Protein AF-A0A024V9Y1-F1 (afdb_monomer_lite)

Foldseek 3Di:
DDDDDDDDDDDDDDDPPPPDPVPVVVVVVVVVVVVVVVVVVVVVVVVPPPQKDKWKWWFPVCVVVVHDIDIDIDIDRCVVDVDWDWDFDATPRVRGTGIITTDD

Structure (mmCIF, N/CA/C/O backbone):
data_AF-A0A024V9Y1-F1
#
_entry.id   AF-A0A024V9Y1-F1
#
loop_
_atom_site.group_PDB
_atom_site.id
_atom_site.type_symbol
_atom_site.label_atom_id
_atom_site.label_alt_id
_atom_site.label_comp_id
_atom_site.label_asym_id
_atom_site.label_entity_id
_atom_site.label_seq_id
_atom_site.pdbx_PDB_ins_code
_atom_site.Cartn_x
_atom_site.Cartn_y
_atom_site.Cartn_z
_atom_site.occupancy
_atom_site.B_iso_or_equiv
_atom_site.auth_seq_id
_atom_site.auth_comp_id
_atom_site.auth_asym_id
_atom_site.auth_atom_id
_atom_site.pdbx_PDB_model_num
ATOM 1 N N . MET A 1 1 ? 95.452 -8.969 -23.023 1.00 38.00 1 MET A N 1
ATOM 2 C CA . MET A 1 1 ? 95.745 -8.604 -24.422 1.00 38.00 1 MET A CA 1
ATOM 3 C C . MET A 1 1 ? 94.949 -7.342 -24.731 1.00 38.00 1 MET A C 1
ATOM 5 O O . MET A 1 1 ? 93.732 -7.412 -24.754 1.00 38.00 1 MET A O 1
ATOM 9 N N . PHE A 1 2 ? 95.659 -6.205 -24.725 1.00 32.72 2 PHE A N 1
ATOM 10 C CA . PHE A 1 2 ? 95.471 -4.931 -25.453 1.00 32.72 2 PHE A CA 1
ATOM 11 C C . PHE A 1 2 ? 94.218 -4.755 -26.350 1.00 32.72 2 PHE A C 1
ATOM 13 O O . PHE A 1 2 ? 93.829 -5.710 -27.002 1.00 32.72 2 PHE A O 1
ATOM 20 N N . PHE A 1 3 ? 93.585 -3.592 -26.561 1.00 35.47 3 PHE A N 1
ATOM 21 C CA . PHE A 1 3 ? 93.825 -2.169 -26.258 1.00 35.47 3 PHE A CA 1
ATOM 22 C C . PHE A 1 3 ? 92.492 -1.392 -26.467 1.00 35.47 3 PHE A C 1
ATOM 24 O O . PHE A 1 3 ? 91.510 -1.938 -26.963 1.00 35.47 3 PHE A O 1
ATOM 31 N N . TYR A 1 4 ? 92.495 -0.116 -26.078 1.00 40.94 4 TYR A N 1
ATOM 32 C CA . TYR A 1 4 ? 91.433 0.896 -26.126 1.00 40.94 4 TYR A CA 1
ATOM 33 C C . TYR A 1 4 ? 90.930 1.325 -27.532 1.00 40.94 4 TYR A C 1
ATOM 35 O O . TYR A 1 4 ? 91.694 1.345 -28.488 1.00 40.94 4 TYR A O 1
ATOM 43 N N . SER A 1 5 ? 89.675 1.813 -27.515 1.00 46.03 5 SER A N 1
ATOM 44 C CA . SER A 1 5 ? 89.109 3.047 -28.120 1.00 46.03 5 SER A CA 1
ATOM 45 C C . SER A 1 5 ? 88.734 3.193 -29.614 1.00 46.03 5 SER A C 1
ATOM 47 O O . SER A 1 5 ? 89.422 2.780 -30.535 1.00 46.03 5 SER A O 1
ATOM 49 N N . HIS A 1 6 ? 87.638 3.960 -29.768 1.00 39.91 6 HIS A N 1
ATOM 50 C CA . HIS A 1 6 ? 87.117 4.721 -30.916 1.00 39.91 6 HIS A CA 1
ATOM 51 C C . HIS A 1 6 ? 86.206 4.050 -31.962 1.00 39.91 6 HIS A C 1
ATOM 53 O O . HIS A 1 6 ? 86.648 3.555 -32.988 1.00 39.91 6 HIS A O 1
ATOM 59 N N . GLY A 1 7 ? 84.904 4.322 -31.793 1.00 42.72 7 GLY A N 1
ATOM 60 C CA . GLY A 1 7 ? 84.158 5.073 -32.808 1.00 42.72 7 GLY A CA 1
ATOM 61 C C . GLY A 1 7 ? 83.205 4.290 -33.715 1.00 42.72 7 GLY A C 1
ATOM 62 O O . GLY A 1 7 ? 83.536 3.237 -34.238 1.00 42.72 7 GLY A O 1
ATOM 63 N N . TYR A 1 8 ? 82.067 4.942 -33.976 1.00 40.78 8 TYR A N 1
ATOM 64 C CA . TYR A 1 8 ? 81.171 4.770 -35.128 1.00 40.78 8 TYR A CA 1
ATOM 65 C C . TYR A 1 8 ? 80.095 3.676 -35.033 1.00 40.78 8 TYR A C 1
ATOM 67 O O . TYR A 1 8 ? 80.255 2.532 -35.436 1.00 40.78 8 TYR A O 1
ATOM 75 N N . PHE A 1 9 ? 78.942 4.114 -34.516 1.00 48.91 9 PHE A N 1
ATOM 76 C CA . PHE A 1 9 ? 77.627 3.998 -35.160 1.00 48.91 9 PHE A CA 1
ATOM 77 C C . PHE A 1 9 ? 77.578 3.038 -36.367 1.00 48.91 9 PHE A C 1
ATOM 79 O O . PHE A 1 9 ? 77.888 3.430 -37.490 1.00 48.91 9 PHE A O 1
ATOM 86 N N . LEU A 1 10 ? 77.106 1.807 -36.157 1.00 43.41 10 LEU A N 1
ATOM 87 C CA . LEU A 1 10 ? 76.537 0.998 -37.232 1.00 43.41 10 LEU A CA 1
ATOM 88 C C . LEU A 1 10 ? 75.165 0.478 -36.806 1.00 43.41 10 LEU A C 1
ATOM 90 O O . LEU A 1 10 ? 74.988 -0.246 -35.830 1.00 43.41 10 LEU A O 1
ATOM 94 N N . TYR A 1 11 ? 74.193 0.976 -37.554 1.00 48.94 11 TYR A N 1
ATOM 95 C CA . TYR A 1 11 ? 72.763 0.786 -37.448 1.00 48.94 11 TYR A CA 1
ATOM 96 C C . TYR A 1 11 ? 72.388 -0.575 -38.064 1.00 48.94 11 TYR A C 1
ATOM 98 O O . TYR A 1 11 ? 72.764 -0.849 -39.196 1.00 48.94 11 TYR A O 1
ATOM 106 N N . ILE A 1 12 ? 71.603 -1.355 -37.312 1.00 51.44 12 ILE A N 1
ATOM 107 C CA . ILE A 1 12 ? 70.536 -2.280 -37.746 1.00 51.44 12 ILE A CA 1
ATOM 108 C C . ILE A 1 12 ? 70.907 -3.449 -38.685 1.00 51.44 12 ILE A C 1
ATOM 110 O O . ILE A 1 12 ? 71.307 -3.257 -39.827 1.00 51.44 12 ILE A O 1
ATOM 114 N N . ASN A 1 13 ? 70.608 -4.679 -38.237 1.00 45.62 13 ASN A N 1
ATOM 115 C CA . ASN A 1 13 ? 69.622 -5.606 -38.841 1.00 45.62 13 ASN A CA 1
ATOM 116 C C . ASN A 1 13 ? 69.764 -7.006 -38.214 1.00 45.62 13 ASN A C 1
ATOM 118 O O . ASN A 1 13 ? 70.470 -7.863 -38.737 1.00 45.62 13 ASN A O 1
ATOM 122 N N . SER A 1 14 ? 69.048 -7.252 -37.114 1.00 48.47 14 SER A N 1
ATOM 123 C CA . SER A 1 14 ? 68.788 -8.613 -36.624 1.00 48.47 14 SER A CA 1
ATOM 124 C C . SER A 1 14 ? 67.311 -8.924 -36.875 1.00 48.47 14 SER A C 1
ATOM 126 O O . SER A 1 14 ? 66.458 -8.299 -36.236 1.00 48.47 14 SER A O 1
ATOM 128 N N . PRO A 1 15 ? 66.971 -9.824 -37.815 1.00 59.78 15 PRO A N 1
ATOM 129 C CA . PRO A 1 15 ? 65.592 -10.217 -38.040 1.00 59.78 15 PRO A CA 1
AT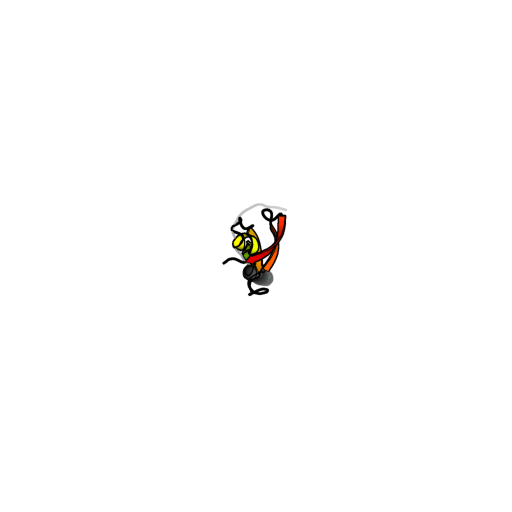OM 130 C C . PRO A 1 15 ? 65.171 -11.176 -36.924 1.00 59.78 15 P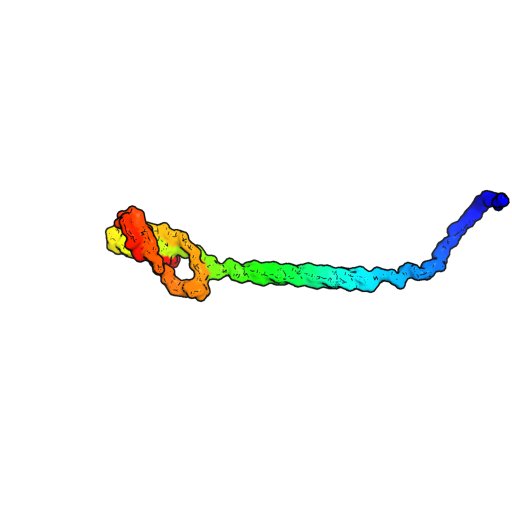RO A C 1
ATOM 132 O O . PRO A 1 15 ? 66.005 -11.861 -36.337 1.00 59.78 15 PRO A O 1
ATOM 135 N N . ASN A 1 16 ? 63.865 -11.262 -36.685 1.00 53.75 16 ASN A N 1
ATOM 136 C CA . ASN A 1 16 ? 63.193 -12.180 -35.751 1.00 53.75 16 ASN A CA 1
ATOM 137 C C . ASN A 1 16 ? 62.837 -11.590 -34.375 1.00 53.75 16 ASN A C 1
ATOM 139 O O . ASN A 1 16 ? 62.953 -12.247 -33.347 1.00 53.75 16 ASN A O 1
ATOM 143 N N . TYR A 1 17 ? 62.263 -10.385 -34.381 1.00 57.38 17 TYR A N 1
ATOM 144 C CA . TYR A 1 17 ? 61.200 -10.005 -33.439 1.00 57.38 17 TYR A CA 1
ATOM 145 C C . TYR A 1 17 ? 59.857 -9.928 -34.185 1.00 57.38 17 TYR A C 1
ATOM 147 O O . TYR A 1 17 ? 59.273 -8.862 -34.335 1.00 57.38 17 TYR A O 1
ATOM 155 N N . ILE A 1 18 ? 59.371 -11.050 -34.726 1.00 56.38 18 ILE A N 1
ATOM 156 C CA . ILE A 1 18 ? 58.025 -11.132 -35.328 1.00 56.38 18 ILE A CA 1
ATOM 157 C C . ILE A 1 18 ? 57.414 -12.489 -34.979 1.00 56.38 18 ILE A C 1
ATOM 159 O O . ILE A 1 18 ? 57.213 -13.352 -35.824 1.00 56.38 18 ILE A O 1
ATOM 163 N N . PHE A 1 19 ? 57.148 -12.714 -33.699 1.00 48.59 19 PHE A N 1
ATOM 164 C CA . PHE A 1 19 ? 56.331 -13.845 -33.275 1.00 48.59 19 PHE A CA 1
ATOM 165 C C . PHE A 1 19 ? 55.697 -13.505 -31.936 1.00 48.59 19 PHE A C 1
ATOM 167 O O . PHE A 1 19 ? 56.199 -13.971 -30.939 1.00 48.59 19 PHE A O 1
ATOM 174 N N . PHE A 1 20 ? 54.701 -12.610 -31.892 1.00 50.81 20 PHE A N 1
ATOM 175 C CA . PHE A 1 20 ? 53.644 -12.579 -30.855 1.00 50.81 20 PHE A CA 1
ATOM 176 C C . PHE A 1 20 ? 52.549 -11.481 -31.050 1.00 50.81 20 PHE A C 1
ATOM 178 O O . PHE A 1 20 ? 51.999 -11.024 -30.052 1.00 50.81 20 PHE A O 1
ATOM 185 N N . PRO A 1 21 ? 52.116 -11.044 -32.262 1.00 54.00 21 PRO A N 1
ATOM 186 C CA . PRO A 1 21 ? 50.922 -10.186 -32.354 1.00 54.00 21 PRO A CA 1
ATOM 187 C C . PRO A 1 21 ? 49.606 -10.982 -32.459 1.00 54.00 21 PRO A C 1
ATOM 189 O O . PRO A 1 21 ? 48.535 -10.436 -32.214 1.00 54.00 21 PRO A O 1
ATOM 192 N N . PHE A 1 22 ? 49.651 -12.278 -32.795 1.00 49.97 22 PHE A N 1
ATOM 193 C CA . PHE A 1 22 ? 48.428 -13.071 -32.988 1.00 49.97 22 PHE A CA 1
ATOM 194 C C . PHE A 1 22 ? 47.729 -13.448 -31.675 1.00 49.97 22 PHE A C 1
ATOM 196 O O . PHE A 1 22 ? 46.503 -13.521 -31.643 1.00 49.97 22 PHE A O 1
ATOM 203 N N . LEU A 1 23 ? 48.475 -13.620 -30.576 1.00 51.03 23 LEU A N 1
ATOM 204 C CA . LEU A 1 23 ? 47.890 -13.940 -29.270 1.00 51.03 23 LEU A CA 1
ATOM 205 C C . LEU A 1 23 ? 47.250 -12.713 -28.597 1.00 51.03 23 LEU A C 1
ATOM 207 O O . LEU A 1 23 ? 46.289 -12.873 -27.854 1.00 51.03 23 LEU A O 1
ATOM 211 N N . SER A 1 24 ? 47.731 -11.493 -28.873 1.00 58.25 24 SER A N 1
ATOM 212 C CA . SER A 1 24 ? 47.217 -10.261 -28.252 1.00 58.25 24 SER A CA 1
ATOM 213 C C . SER A 1 24 ? 45.942 -9.747 -28.918 1.00 58.25 24 SER A C 1
ATOM 215 O O . SER A 1 24 ? 45.038 -9.303 -28.217 1.00 58.25 24 SER A O 1
ATOM 217 N N . ILE A 1 25 ? 45.817 -9.870 -30.244 1.00 61.06 25 ILE A N 1
ATOM 218 C CA . ILE A 1 25 ? 44.605 -9.491 -30.989 1.00 61.06 25 ILE A CA 1
ATOM 219 C C . ILE A 1 25 ? 43.453 -10.437 -30.648 1.00 61.06 25 ILE A C 1
ATOM 221 O O . ILE A 1 25 ? 42.333 -9.982 -30.427 1.00 61.06 25 ILE A O 1
ATOM 225 N N . PHE A 1 26 ? 43.729 -11.738 -30.519 1.00 62.97 26 PHE A N 1
ATOM 226 C CA . PHE A 1 26 ? 42.727 -12.711 -30.084 1.00 62.97 26 PHE A CA 1
ATOM 2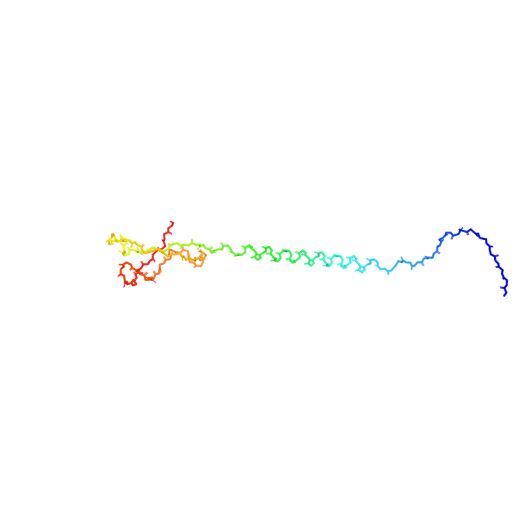27 C C . PHE A 1 26 ? 42.274 -12.447 -28.643 1.00 62.97 26 PHE A C 1
ATOM 229 O O . PHE A 1 26 ? 41.083 -12.517 -28.350 1.00 62.97 26 PHE A O 1
ATOM 236 N N . PHE A 1 27 ? 43.203 -12.063 -27.760 1.00 63.81 27 PHE A N 1
ATOM 237 C CA . PHE A 1 27 ? 42.878 -11.667 -26.389 1.00 63.81 27 PHE A CA 1
ATOM 238 C C . PHE A 1 27 ? 42.055 -10.374 -26.344 1.00 63.81 27 PHE A C 1
ATOM 240 O O . PHE A 1 27 ? 41.100 -10.286 -25.578 1.00 63.81 27 PHE A O 1
ATOM 247 N N . PHE A 1 28 ? 42.366 -9.398 -27.202 1.00 64.62 28 PHE A N 1
ATOM 248 C CA . PHE A 1 28 ? 41.611 -8.149 -27.310 1.00 64.62 28 PHE A CA 1
ATOM 249 C C . PHE A 1 28 ? 40.195 -8.383 -27.841 1.00 64.62 28 PHE A C 1
ATOM 251 O O . PHE A 1 28 ? 39.237 -7.850 -27.286 1.00 64.62 28 PHE A O 1
ATOM 258 N N . PHE A 1 29 ? 40.040 -9.228 -28.863 1.00 69.94 29 PHE A N 1
ATOM 259 C CA . PHE A 1 29 ? 38.732 -9.604 -29.399 1.00 69.94 29 PHE A CA 1
ATOM 260 C C . PHE A 1 29 ? 37.910 -10.411 -28.394 1.00 69.94 29 PHE A C 1
ATOM 262 O O . PHE A 1 29 ? 36.724 -10.136 -28.217 1.00 69.94 29 PHE A O 1
ATOM 269 N N . PHE A 1 30 ? 38.529 -11.364 -27.694 1.00 72.56 30 PHE A N 1
ATOM 270 C CA . PHE A 1 30 ? 37.846 -12.166 -26.681 1.00 72.56 30 PHE A CA 1
ATOM 271 C C . PHE A 1 30 ? 37.422 -11.316 -25.479 1.00 72.56 30 PHE A C 1
ATOM 273 O O . PHE A 1 30 ? 36.288 -11.423 -25.015 1.00 72.56 30 PHE A O 1
ATOM 280 N N . PHE A 1 31 ? 38.289 -10.411 -25.021 1.00 71.94 31 PHE A N 1
ATOM 281 C CA . PHE A 1 31 ? 37.980 -9.490 -23.932 1.00 71.94 31 PHE A CA 1
ATOM 282 C C . PHE A 1 31 ? 36.874 -8.502 -24.320 1.00 71.94 31 PHE A C 1
ATOM 284 O O . PHE A 1 31 ? 35.952 -8.274 -23.539 1.00 71.94 31 PHE A O 1
ATOM 291 N N . PHE A 1 32 ? 36.899 -7.978 -25.549 1.00 75.62 32 PHE A N 1
ATOM 292 C CA . PHE A 1 32 ? 35.861 -7.079 -26.052 1.00 75.62 32 PHE A CA 1
ATOM 293 C C . PHE A 1 32 ? 34.506 -7.787 -26.195 1.00 75.62 32 PHE A C 1
ATOM 295 O O . PHE A 1 32 ? 33.477 -7.249 -25.784 1.00 75.62 32 PHE A O 1
ATOM 302 N N . PHE A 1 33 ? 34.497 -9.026 -26.697 1.00 77.38 33 PHE A N 1
ATOM 303 C CA . PHE A 1 33 ? 33.278 -9.824 -26.838 1.00 77.38 33 PHE A CA 1
ATOM 304 C C . PHE A 1 33 ? 32.699 -10.239 -25.477 1.00 77.38 33 PHE A C 1
ATOM 306 O O . PHE A 1 33 ? 31.490 -10.153 -25.258 1.00 77.38 33 PHE A O 1
ATOM 313 N N . PHE A 1 34 ? 33.561 -10.613 -24.528 1.00 80.94 34 PHE A N 1
ATOM 314 C CA . PHE A 1 34 ? 33.167 -10.933 -23.157 1.00 80.94 34 PHE A CA 1
ATOM 315 C C . PHE A 1 34 ? 32.577 -9.714 -22.436 1.00 80.94 34 PHE A C 1
ATOM 317 O O . PHE A 1 34 ? 31.523 -9.809 -21.806 1.00 80.94 34 PHE A O 1
ATOM 324 N N . PHE A 1 35 ? 33.201 -8.544 -22.586 1.00 78.88 35 PHE A N 1
ATOM 325 C CA . PHE A 1 35 ? 32.709 -7.303 -21.992 1.00 78.88 35 PHE A CA 1
ATOM 326 C C . PHE A 1 35 ? 31.354 -6.885 -22.586 1.00 78.88 35 PHE A C 1
ATOM 328 O O . PHE A 1 35 ? 30.430 -6.535 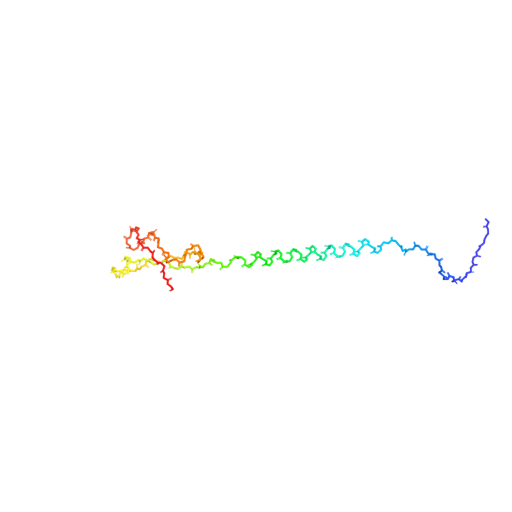-21.848 1.00 78.88 35 PHE A O 1
ATOM 335 N N . PHE A 1 36 ? 31.181 -7.013 -23.906 1.00 80.50 36 PHE A N 1
ATOM 336 C CA . PHE A 1 36 ? 29.911 -6.735 -24.581 1.00 80.50 36 PHE A CA 1
ATOM 337 C C . PHE A 1 36 ? 28.792 -7.707 -24.157 1.00 80.50 36 PHE A C 1
ATOM 339 O O . PHE A 1 36 ? 27.645 -7.301 -23.942 1.00 80.50 36 PHE A O 1
ATOM 346 N N . TYR A 1 37 ? 29.119 -8.986 -23.953 1.00 81.38 37 TYR A N 1
ATOM 347 C CA . TYR A 1 37 ? 28.182 -9.985 -23.438 1.00 81.38 37 TYR A CA 1
ATOM 348 C C . TYR A 1 37 ? 27.719 -9.667 -22.006 1.00 81.38 37 TYR A C 1
ATOM 350 O O . TYR A 1 37 ? 26.523 -9.706 -21.718 1.00 81.38 37 TYR A O 1
ATOM 358 N N . LEU A 1 38 ? 28.628 -9.256 -21.117 1.00 78.62 38 LEU A N 1
ATOM 359 C CA . LEU A 1 38 ? 28.260 -8.838 -19.758 1.00 78.62 38 LEU A CA 1
ATOM 360 C C . LEU A 1 38 ? 27.387 -7.568 -19.745 1.00 78.62 38 LEU A C 1
ATOM 362 O O . LEU A 1 38 ? 26.419 -7.481 -18.982 1.00 78.62 38 LEU A O 1
ATOM 366 N N . ILE A 1 39 ? 27.661 -6.603 -20.626 1.00 81.94 39 ILE A N 1
ATOM 367 C CA . ILE A 1 39 ? 26.843 -5.386 -20.773 1.00 81.94 39 ILE A CA 1
ATOM 368 C C . ILE A 1 39 ? 25.423 -5.716 -21.260 1.00 81.94 39 ILE A C 1
ATOM 370 O O . ILE A 1 39 ? 24.436 -5.187 -20.747 1.00 81.94 39 ILE A O 1
ATOM 374 N N . THR A 1 40 ? 25.278 -6.620 -22.227 1.00 79.62 40 THR A N 1
ATOM 375 C CA . THR A 1 40 ? 23.953 -6.994 -22.755 1.00 79.62 40 THR A CA 1
ATOM 376 C C . THR A 1 40 ? 23.121 -7.795 -21.746 1.00 79.62 40 THR A C 1
ATOM 378 O O . THR A 1 40 ? 21.921 -7.543 -21.599 1.00 79.62 40 THR A O 1
ATOM 381 N N . LEU A 1 41 ? 23.748 -8.688 -20.972 1.00 76.81 41 LEU A N 1
ATOM 382 C CA . LEU A 1 41 ? 23.093 -9.450 -19.898 1.00 76.81 41 LEU A CA 1
ATOM 383 C C . LEU A 1 41 ? 22.536 -8.544 -18.788 1.00 76.81 41 LEU A C 1
ATOM 385 O O . LEU A 1 41 ? 21.407 -8.735 -18.322 1.00 76.81 41 LEU A O 1
ATOM 389 N N . THR A 1 42 ? 23.296 -7.521 -18.394 1.00 76.62 42 THR A N 1
ATOM 390 C CA . THR A 1 42 ? 22.885 -6.574 -17.345 1.00 76.62 42 THR A CA 1
ATOM 391 C C . THR A 1 42 ? 21.717 -5.681 -17.786 1.00 76.62 42 THR A C 1
ATOM 393 O O . THR A 1 42 ? 20.776 -5.472 -17.011 1.00 76.62 42 THR A O 1
ATOM 396 N N . LEU A 1 43 ? 21.691 -5.235 -19.048 1.00 75.81 43 LEU A N 1
ATOM 397 C CA . LEU A 1 43 ? 20.583 -4.446 -19.610 1.00 75.81 43 LEU A CA 1
ATOM 398 C C . LEU A 1 43 ? 19.262 -5.229 -19.692 1.00 75.81 43 LEU A C 1
ATOM 400 O O . LEU A 1 43 ? 18.194 -4.689 -19.376 1.00 75.81 43 LEU A O 1
ATOM 404 N N . LEU A 1 44 ? 19.308 -6.510 -20.067 1.00 73.12 44 LEU A N 1
ATOM 405 C CA . LEU A 1 44 ? 18.115 -7.364 -20.123 1.00 73.12 44 LEU A CA 1
ATOM 406 C C . LEU A 1 44 ? 17.499 -7.586 -18.735 1.00 73.12 44 LEU A C 1
ATOM 408 O O . LEU A 1 44 ? 16.274 -7.531 -18.579 1.00 73.12 44 LEU A O 1
ATOM 412 N N . TYR A 1 45 ? 18.333 -7.774 -17.711 1.00 71.81 45 TYR A N 1
ATOM 413 C CA . TYR A 1 45 ? 17.876 -7.937 -16.332 1.00 71.81 45 TYR A CA 1
ATOM 414 C C . TYR A 1 45 ? 17.186 -6.671 -15.797 1.00 71.81 45 TYR A C 1
ATOM 416 O O . TYR A 1 45 ? 16.096 -6.747 -15.218 1.00 71.81 45 TYR A O 1
ATOM 424 N N . ALA A 1 46 ? 17.754 -5.493 -16.071 1.00 70.38 46 ALA A N 1
ATOM 425 C CA . ALA A 1 46 ? 17.164 -4.211 -15.687 1.00 70.38 46 ALA A CA 1
ATOM 426 C C . ALA A 1 46 ? 15.780 -3.974 -16.329 1.00 70.38 46 ALA A C 1
ATOM 428 O O . ALA A 1 46 ? 14.880 -3.413 -15.694 1.00 70.38 46 ALA A O 1
ATOM 429 N N . LYS A 1 47 ? 15.563 -4.455 -17.562 1.00 67.12 47 LYS A N 1
ATOM 430 C CA . LYS A 1 47 ? 14.288 -4.316 -18.288 1.00 67.12 47 LYS A CA 1
ATOM 431 C C . LYS A 1 47 ? 13.139 -5.120 -17.656 1.00 67.12 47 LYS A C 1
ATOM 433 O O . LYS A 1 47 ? 11.983 -4.715 -17.762 1.00 67.12 47 LYS A O 1
ATOM 438 N N . LYS A 1 48 ? 13.426 -6.223 -16.951 1.00 67.88 48 LYS A N 1
ATOM 439 C CA . LYS A 1 48 ? 12.409 -7.157 -16.421 1.00 67.88 48 LYS A CA 1
ATOM 440 C C . LYS A 1 48 ? 11.710 -6.680 -15.134 1.00 67.88 48 LYS A C 1
ATOM 442 O O . LYS A 1 48 ? 10.627 -7.162 -14.807 1.00 67.88 48 LYS A O 1
ATOM 447 N N . LYS A 1 49 ? 12.273 -5.718 -14.393 1.00 64.75 49 LYS A N 1
ATOM 448 C CA . LYS A 1 49 ? 11.866 -5.407 -13.002 1.00 64.75 49 LYS A CA 1
ATOM 449 C C . LYS A 1 49 ? 10.688 -4.420 -12.836 1.00 64.75 49 LYS A C 1
ATOM 451 O O . LYS A 1 49 ? 10.495 -3.895 -11.746 1.00 64.75 49 LYS A O 1
ATOM 456 N N . ARG A 1 50 ? 9.881 -4.133 -13.869 1.00 67.44 50 ARG A N 1
ATOM 457 C CA . ARG A 1 50 ? 8.934 -2.984 -13.847 1.00 67.44 50 ARG A CA 1
ATOM 458 C C . ARG A 1 50 ? 7.436 -3.294 -13.694 1.00 67.44 50 ARG A C 1
ATOM 460 O O . ARG A 1 50 ? 6.632 -2.370 -13.704 1.00 67.44 50 ARG A O 1
ATOM 467 N N . ASN A 1 51 ? 7.025 -4.549 -13.508 1.00 83.25 51 ASN A N 1
ATOM 468 C CA . ASN A 1 51 ? 5.587 -4.896 -13.527 1.00 83.25 51 ASN A CA 1
ATOM 469 C C . ASN A 1 51 ? 4.871 -4.762 -12.170 1.00 83.25 51 ASN A C 1
ATOM 471 O O . ASN A 1 51 ? 3.663 -5.002 -12.075 1.00 83.25 51 ASN A O 1
ATOM 475 N N . ARG A 1 52 ? 5.599 -4.391 -11.110 1.00 89.25 52 ARG A N 1
ATOM 476 C CA . ARG A 1 52 ? 5.048 -4.219 -9.766 1.00 89.25 52 ARG A CA 1
ATOM 477 C C . ARG A 1 52 ? 4.675 -2.749 -9.533 1.00 89.25 52 ARG A C 1
ATOM 479 O O . ARG A 1 52 ? 5.519 -1.872 -9.670 1.00 89.25 52 ARG A O 1
ATOM 486 N N . LYS A 1 53 ? 3.407 -2.491 -9.201 1.00 90.25 53 LYS A N 1
ATOM 487 C CA . LYS A 1 53 ? 2.843 -1.157 -8.954 1.00 90.25 53 LYS A CA 1
ATOM 488 C C . L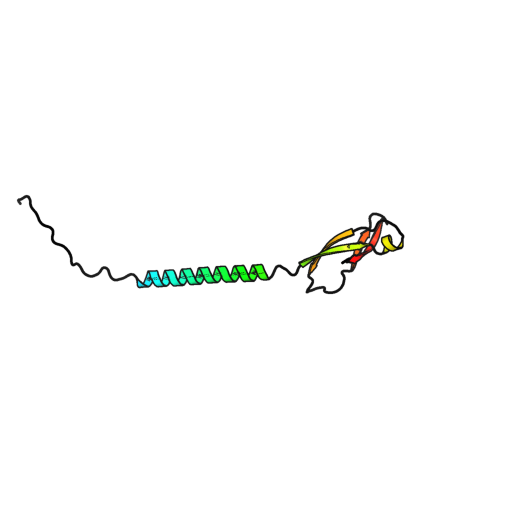YS A 1 53 ? 2.378 -1.040 -7.502 1.00 90.25 53 LYS A C 1
ATOM 490 O O . LYS A 1 53 ? 1.738 -1.956 -6.986 1.00 90.25 53 LYS A O 1
ATOM 495 N N . VAL A 1 54 ? 2.657 0.102 -6.878 1.00 93.12 54 VAL A N 1
ATOM 496 C CA . VAL A 1 54 ? 2.113 0.473 -5.565 1.00 93.12 54 VAL A CA 1
ATOM 497 C C . VAL A 1 54 ? 0.629 0.817 -5.711 1.00 93.12 54 VAL A C 1
ATOM 499 O O . VAL A 1 54 ? 0.244 1.604 -6.577 1.00 93.12 54 VAL A O 1
ATOM 502 N N . VAL A 1 55 ? -0.207 0.203 -4.884 1.00 94.69 55 VAL A N 1
ATOM 503 C CA . VAL A 1 55 ? -1.662 0.359 -4.856 1.00 94.69 55 VAL A CA 1
ATOM 504 C C . VAL A 1 55 ? -2.147 0.595 -3.432 1.00 94.69 55 VAL A C 1
ATOM 506 O O . VAL A 1 55 ? -1.565 0.097 -2.465 1.00 94.69 55 VAL A O 1
ATOM 509 N N . ILE A 1 56 ? -3.235 1.351 -3.305 1.00 96.12 56 ILE A N 1
ATOM 510 C CA . ILE A 1 56 ? -3.847 1.678 -2.017 1.00 96.12 56 ILE A CA 1
ATOM 511 C C . ILE A 1 56 ? -5.146 0.885 -1.872 1.00 96.12 56 ILE A C 1
ATOM 513 O O . ILE A 1 56 ? -5.999 0.908 -2.757 1.00 96.12 56 ILE A O 1
ATOM 517 N N . LEU A 1 57 ? -5.301 0.196 -0.745 1.00 96.12 57 LEU A N 1
ATOM 518 C CA . LEU A 1 57 ? -6.508 -0.533 -0.360 1.00 96.12 57 LEU A CA 1
ATOM 519 C C . LEU A 1 57 ? -7.281 0.281 0.676 1.00 96.12 57 LEU A C 1
ATOM 521 O O . LEU A 1 57 ? -6.699 0.691 1.678 1.00 96.12 57 LEU A O 1
ATOM 525 N N . GLU A 1 58 ? -8.583 0.468 0.481 1.00 95.88 58 GLU A N 1
ATOM 526 C CA . GLU A 1 58 ? -9.463 1.197 1.403 1.00 95.88 58 GLU A CA 1
ATOM 527 C C . GLU A 1 58 ? -10.629 0.329 1.875 1.00 95.88 58 GLU A C 1
ATOM 529 O O . GLU A 1 58 ? -11.189 -0.462 1.115 1.00 95.88 58 GLU A O 1
ATOM 534 N N . CYS A 1 59 ? -11.001 0.476 3.148 1.00 95.56 59 CYS A N 1
ATOM 535 C CA . CYS A 1 59 ? -12.135 -0.233 3.735 1.00 95.56 59 CYS A CA 1
ATOM 536 C C . CYS A 1 59 ? -13.476 0.223 3.137 1.00 95.56 59 CYS A C 1
ATOM 538 O O . CYS A 1 59 ? -13.852 1.391 3.251 1.00 95.56 59 CYS A O 1
ATOM 540 N N . THR A 1 60 ? -14.256 -0.715 2.596 1.00 94.06 60 THR A N 1
ATOM 541 C CA . THR A 1 60 ? -15.581 -0.418 2.024 1.00 94.06 60 THR A CA 1
ATOM 542 C C . THR A 1 60 ? -16.670 -0.267 3.083 1.00 94.06 60 THR A C 1
ATOM 544 O O . THR A 1 60 ? -17.596 0.518 2.913 1.00 94.06 60 THR A O 1
ATOM 547 N N . GLU A 1 61 ? -16.580 -1.015 4.183 1.00 93.19 61 GLU A N 1
ATOM 548 C CA . GLU A 1 61 ? -17.591 -1.005 5.248 1.00 93.19 61 GLU A CA 1
ATOM 549 C C . GLU A 1 61 ? -17.596 0.315 6.021 1.00 93.19 61 GLU A C 1
ATOM 551 O O . GLU A 1 61 ? -18.652 0.901 6.234 1.00 93.19 61 GLU A O 1
ATOM 556 N N . ALA A 1 62 ? -16.416 0.819 6.394 1.00 92.00 62 ALA A N 1
ATOM 557 C CA . ALA A 1 62 ? -16.305 2.095 7.098 1.00 92.00 62 ALA A CA 1
ATOM 558 C C . ALA A 1 62 ? -16.837 3.256 6.252 1.00 92.00 62 ALA A C 1
ATOM 560 O O . ALA A 1 62 ? -17.543 4.111 6.779 1.00 92.00 62 ALA A O 1
ATOM 561 N N . ARG A 1 63 ? -16.588 3.220 4.934 1.00 89.25 63 ARG A N 1
ATOM 562 C CA . ARG A 1 63 ? -17.098 4.214 3.986 1.00 89.25 63 ARG A CA 1
ATOM 563 C C . ARG A 1 63 ? -18.627 4.215 3.897 1.00 89.25 63 ARG A C 1
ATOM 565 O O . ARG A 1 63 ? -19.216 5.285 3.827 1.00 89.25 63 ARG A O 1
ATOM 572 N N . LYS A 1 64 ? -19.271 3.042 3.952 1.00 91.06 64 LYS A N 1
ATOM 573 C CA . LYS A 1 64 ? -20.743 2.922 3.997 1.00 91.06 64 LYS A CA 1
ATOM 574 C C . LYS A 1 64 ? -21.336 3.427 5.314 1.00 91.06 64 LYS A C 1
ATOM 576 O O . LYS A 1 64 ? -22.423 3.981 5.317 1.00 91.06 64 LYS A O 1
ATOM 581 N N . LEU A 1 65 ? -20.618 3.238 6.419 1.00 91.12 65 LEU A N 1
ATOM 582 C CA . LEU A 1 65 ? -21.043 3.652 7.759 1.00 91.12 65 LEU A CA 1
ATOM 583 C C . LEU A 1 65 ? -20.736 5.128 8.073 1.00 91.12 65 LEU A C 1
ATOM 585 O O . LEU A 1 65 ? -20.936 5.549 9.209 1.00 91.12 65 LEU A O 1
ATOM 589 N N . GLY A 1 66 ? -20.182 5.892 7.125 1.00 91.25 66 GLY A N 1
ATOM 590 C CA . GLY A 1 66 ? -19.768 7.283 7.352 1.00 91.25 66 GLY A CA 1
ATOM 591 C C . GLY A 1 66 ? -18.602 7.446 8.338 1.00 91.25 66 GLY A C 1
ATOM 592 O O . GLY A 1 66 ? -18.321 8.554 8.782 1.00 91.25 66 GLY A O 1
ATOM 593 N N . LYS A 1 67 ? -17.907 6.357 8.694 1.00 89.69 67 LYS A N 1
ATOM 594 C CA . LYS A 1 67 ? -16.722 6.386 9.565 1.00 89.69 67 LYS A CA 1
ATOM 595 C C . LYS A 1 67 ? -15.453 6.538 8.732 1.00 89.69 67 LYS A C 1
ATOM 597 O O . LYS A 1 67 ? -15.419 6.178 7.555 1.00 89.69 67 LYS A O 1
ATOM 602 N N . GLN A 1 68 ? -14.375 7.006 9.360 1.00 92.56 68 GLN A N 1
ATOM 603 C CA . GLN A 1 68 ? -13.082 7.126 8.689 1.00 92.56 68 GLN A CA 1
ATOM 604 C C . GLN A 1 68 ? -12.616 5.750 8.164 1.00 92.56 68 GLN A C 1
ATOM 606 O O . GLN A 1 68 ? -12.512 4.796 8.943 1.00 92.56 68 GLN A O 1
ATOM 611 N N . PRO A 1 69 ? -12.346 5.604 6.855 1.00 93.88 69 PRO A N 1
ATOM 612 C CA . PRO A 1 69 ? -11.892 4.336 6.308 1.00 93.88 69 PRO A CA 1
ATOM 613 C C . PRO A 1 69 ? -10.392 4.131 6.557 1.00 93.88 69 PRO A C 1
ATOM 615 O O . PRO A 1 69 ? -9.579 5.038 6.380 1.00 93.88 69 PRO A O 1
ATOM 618 N N . SER A 1 70 ? -10.005 2.914 6.949 1.00 94.94 70 SER A N 1
ATOM 619 C CA . SER A 1 70 ? -8.596 2.510 7.013 1.00 94.94 70 SER A CA 1
ATOM 620 C C . SER A 1 70 ? -8.024 2.331 5.607 1.00 94.94 70 SER A C 1
ATOM 622 O O . SER A 1 70 ? -8.663 1.718 4.747 1.00 94.94 70 SER A O 1
ATOM 624 N N . ARG A 1 71 ? -6.810 2.855 5.389 1.00 95.69 71 ARG A N 1
ATOM 625 C CA . ARG A 1 71 ? -6.073 2.773 4.122 1.00 95.69 71 ARG A CA 1
ATOM 626 C C . ARG A 1 71 ? -4.752 2.036 4.310 1.00 95.69 71 ARG A C 1
ATOM 628 O O . ARG A 1 71 ? -4.037 2.299 5.272 1.00 95.69 71 ARG A O 1
ATOM 635 N N . TYR A 1 72 ? -4.432 1.145 3.377 1.00 96.12 72 TYR A N 1
ATOM 636 C CA . TYR A 1 72 ? -3.202 0.356 3.366 1.00 96.12 72 TYR A CA 1
ATOM 637 C C . TYR A 1 72 ? -2.482 0.505 2.035 1.00 96.12 72 TYR A C 1
ATOM 639 O O . TYR A 1 72 ? -3.103 0.394 0.983 1.00 96.12 72 TYR A O 1
ATOM 647 N N . VAL A 1 73 ? -1.169 0.705 2.084 1.00 95.50 73 VAL A N 1
ATOM 648 C CA . VAL A 1 73 ? -0.314 0.727 0.895 1.00 95.50 73 VAL A CA 1
ATOM 649 C C . VAL A 1 73 ? 0.249 -0.673 0.689 1.00 95.50 73 VAL A C 1
ATOM 651 O O . VAL A 1 73 ? 0.787 -1.276 1.615 1.00 95.50 73 VAL A O 1
ATOM 654 N N . THR A 1 74 ? 0.088 -1.214 -0.511 1.00 94.00 74 THR A N 1
ATOM 655 C CA . THR A 1 74 ? 0.607 -2.533 -0.888 1.00 94.00 74 THR A CA 1
ATOM 656 C C . THR A 1 74 ? 1.150 -2.485 -2.303 1.00 94.00 74 THR A C 1
ATOM 658 O O . THR A 1 74 ? 0.852 -1.568 -3.060 1.00 94.00 74 THR A O 1
ATOM 661 N N . GLU A 1 75 ? 1.941 -3.473 -2.688 1.00 92.56 75 GLU A N 1
ATOM 662 C CA . GLU A 1 75 ? 2.421 -3.594 -4.056 1.00 92.56 75 GLU A CA 1
ATOM 663 C C . GLU A 1 75 ? 1.737 -4.778 -4.735 1.00 92.56 75 GLU A C 1
ATOM 665 O O . GLU A 1 75 ? 1.666 -5.867 -4.165 1.00 92.56 75 GLU A O 1
ATOM 670 N N . LYS A 1 76 ? 1.266 -4.596 -5.971 1.00 92.06 76 LYS A N 1
ATOM 671 C CA . LYS A 1 76 ? 0.721 -5.689 -6.784 1.00 92.06 76 LYS A CA 1
ATOM 672 C C . LYS A 1 76 ? 1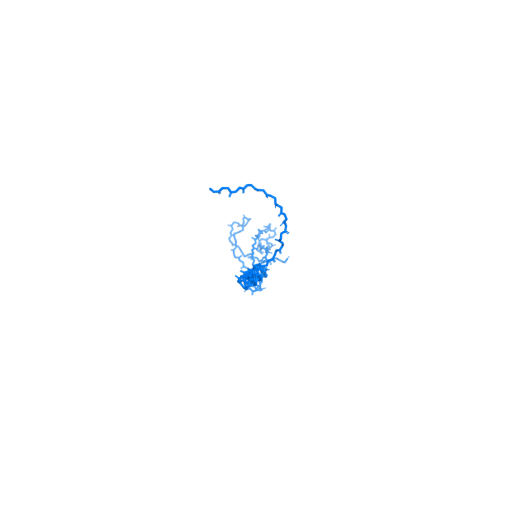.432 -5.800 -8.122 1.00 92.06 76 LYS A C 1
ATOM 674 O O . LYS A 1 76 ? 1.902 -4.809 -8.676 1.00 92.06 76 LYS A O 1
ATOM 679 N N . ASN A 1 77 ? 1.483 -7.010 -8.667 1.00 92.12 77 ASN A N 1
ATOM 680 C CA . ASN A 1 77 ? 1.954 -7.237 -10.028 1.00 92.12 77 ASN A CA 1
ATOM 681 C C . ASN A 1 77 ? 0.766 -7.170 -10.995 1.00 92.12 77 ASN A C 1
ATOM 683 O O . ASN A 1 77 ? -0.112 -8.030 -10.946 1.00 92.12 77 ASN A O 1
ATOM 687 N N . LYS A 1 78 ? 0.755 -6.169 -11.885 1.00 88.12 78 LYS A N 1
ATOM 688 C CA . LYS A 1 78 ? -0.364 -5.927 -12.812 1.00 88.12 78 LYS A CA 1
ATOM 689 C C . LYS A 1 78 ? -0.611 -7.106 -13.763 1.00 88.12 78 LYS A C 1
ATOM 691 O O . LYS A 1 78 ? -1.752 -7.326 -14.154 1.00 88.12 78 LYS A O 1
ATOM 696 N N . ASN A 1 79 ? 0.435 -7.860 -14.107 1.00 89.75 79 ASN A N 1
ATOM 697 C CA . ASN A 1 79 ? 0.339 -8.960 -15.068 1.00 89.75 79 ASN A CA 1
ATOM 698 C C . ASN A 1 79 ? -0.288 -10.210 -14.449 1.00 89.75 79 ASN A C 1
ATOM 700 O O . ASN A 1 79 ? -1.087 -10.876 -15.095 1.00 89.75 79 ASN A O 1
ATOM 704 N N . ASN A 1 80 ? 0.050 -10.512 -13.194 1.00 90.75 80 ASN A N 1
ATOM 705 C CA . ASN A 1 80 ? -0.460 -11.705 -12.517 1.00 90.75 80 ASN A CA 1
ATOM 706 C C . ASN A 1 80 ? -1.904 -11.493 -12.043 1.00 90.75 80 ASN A C 1
ATOM 708 O O . ASN A 1 80 ? -2.720 -12.407 -12.104 1.00 90.75 80 ASN A O 1
ATOM 712 N N . THR A 1 81 ? -2.223 -10.288 -11.556 1.00 91.31 81 THR A N 1
ATOM 713 C CA . THR A 1 81 ? -3.546 -9.947 -11.017 1.00 91.31 81 THR A CA 1
ATOM 714 C C . THR A 1 81 ? -4.091 -8.663 -11.659 1.00 91.31 81 THR A C 1
ATOM 716 O O . THR A 1 81 ? -3.947 -7.566 -11.108 1.00 91.31 81 THR A O 1
ATOM 719 N N . PRO A 1 82 ? -4.758 -8.770 -12.828 1.00 90.31 82 PRO A N 1
ATOM 720 C CA . PRO A 1 82 ? -5.298 -7.605 -13.533 1.00 90.31 82 PRO A CA 1
ATOM 721 C C . PRO A 1 82 ? -6.549 -7.018 -12.858 1.00 90.31 82 PRO A C 1
ATOM 723 O O . PRO A 1 82 ? -6.829 -5.827 -12.996 1.00 90.31 82 PRO A O 1
ATOM 726 N N . LYS A 1 83 ? -7.302 -7.835 -12.108 1.00 93.19 83 LYS A N 1
ATOM 727 C CA . LYS A 1 83 ? -8.514 -7.414 -11.386 1.00 93.19 83 LYS A CA 1
ATOM 728 C C . LYS A 1 83 ? -8.167 -6.533 -10.172 1.00 93.19 83 LYS A C 1
ATOM 730 O O . LYS A 1 83 ? -7.027 -6.513 -9.701 1.00 93.19 83 LYS A O 1
ATOM 735 N N . LYS A 1 84 ? -9.160 -5.792 -9.665 1.00 92.94 84 LYS A N 1
ATOM 736 C CA . LYS A 1 84 ? -9.020 -4.996 -8.432 1.00 92.94 84 LYS A CA 1
ATOM 737 C C . LYS A 1 84 ? -8.702 -5.916 -7.257 1.00 92.94 84 LYS A C 1
ATOM 739 O O . LYS A 1 84 ? -9.396 -6.914 -7.064 1.00 92.94 84 LYS A O 1
ATOM 744 N N . LEU A 1 85 ? -7.679 -5.571 -6.480 1.00 94.12 85 LEU A N 1
ATOM 745 C CA . LEU A 1 85 ? -7.304 -6.339 -5.299 1.00 94.12 85 LEU A CA 1
ATOM 746 C C . LEU A 1 85 ? -8.369 -6.161 -4.207 1.00 94.12 85 LEU A C 1
ATOM 748 O O . LEU A 1 85 ? -8.750 -5.035 -3.882 1.00 94.12 85 LEU A O 1
ATOM 752 N N . GLN A 1 86 ? -8.839 -7.274 -3.649 1.00 94.88 86 GLN A N 1
ATOM 753 C CA . GLN A 1 86 ? -9.768 -7.296 -2.523 1.00 94.88 86 GLN A CA 1
ATOM 754 C C . GLN A 1 86 ? -9.160 -8.171 -1.436 1.00 94.88 86 GLN A C 1
ATOM 756 O O . GLN A 1 86 ? -8.914 -9.353 -1.662 1.00 94.88 86 GLN A O 1
ATOM 761 N N . LEU A 1 87 ? -8.862 -7.585 -0.279 1.00 95.31 87 LEU A N 1
ATOM 762 C CA . LEU A 1 87 ? -8.244 -8.295 0.836 1.00 95.31 87 LEU A CA 1
ATOM 763 C C . LEU A 1 87 ? -8.971 -7.975 2.134 1.00 95.31 87 LEU A C 1
ATOM 765 O O . LEU A 1 87 ? -9.324 -6.827 2.404 1.00 95.31 87 LEU A O 1
ATOM 769 N N . TYR A 1 88 ? -9.120 -8.989 2.981 1.00 95.56 88 TYR A N 1
ATOM 770 C CA . TYR A 1 88 ? -9.538 -8.778 4.357 1.00 95.56 88 TYR A CA 1
ATOM 771 C C . TYR A 1 88 ? -8.360 -8.240 5.166 1.00 95.56 88 TYR A C 1
ATOM 773 O O . TYR A 1 88 ? -7.326 -8.895 5.313 1.00 95.56 88 TYR A O 1
ATOM 781 N N . LYS A 1 89 ? -8.521 -7.030 5.697 1.00 96.62 89 LYS A N 1
ATOM 782 C CA . LYS A 1 89 ? -7.558 -6.391 6.598 1.00 96.62 89 LYS A CA 1
ATOM 783 C C . LYS A 1 89 ? -8.281 -5.915 7.848 1.00 96.62 89 LYS A C 1
ATOM 785 O O . LYS A 1 89 ? -9.500 -5.753 7.862 1.00 96.62 89 LYS A O 1
ATOM 790 N N . TYR A 1 90 ? -7.529 -5.751 8.925 1.00 96.06 90 TYR A N 1
ATOM 791 C CA . TYR A 1 90 ? -8.066 -5.187 10.154 1.00 96.06 90 TYR A CA 1
ATOM 792 C C . TYR A 1 90 ? -8.408 -3.712 9.939 1.00 96.06 90 TYR A C 1
ATOM 794 O O . TYR A 1 90 ? -7.653 -2.998 9.295 1.00 96.06 90 TYR A O 1
ATOM 802 N N . ASN A 1 91 ? -9.530 -3.243 10.474 1.00 95.56 91 ASN A N 1
ATOM 803 C CA . ASN A 1 91 ? -9.851 -1.825 10.513 1.00 95.56 91 ASN A CA 1
ATOM 804 C C . ASN A 1 91 ? -9.802 -1.341 11.968 1.00 95.56 91 ASN A C 1
ATOM 806 O O . ASN A 1 91 ? -10.617 -1.761 12.791 1.00 95.56 91 ASN A O 1
ATOM 810 N N . LYS A 1 92 ? -8.887 -0.409 12.267 1.00 93.31 92 LYS A N 1
ATOM 811 C CA . LYS A 1 92 ? -8.700 0.156 13.615 1.00 93.31 92 LYS A CA 1
ATOM 812 C C . LYS A 1 92 ? -9.918 0.918 14.156 1.00 93.31 92 LYS A C 1
ATOM 814 O O . LYS A 1 92 ? -10.116 0.951 15.364 1.00 93.31 92 LYS A O 1
ATOM 819 N N . TYR A 1 93 ? -10.748 1.487 13.282 1.00 92.19 93 TYR A N 1
ATOM 820 C CA . TYR A 1 93 ? -11.927 2.278 13.655 1.00 92.19 93 TYR A CA 1
ATOM 821 C C . TYR A 1 93 ? -13.149 1.411 13.969 1.00 92.19 93 TYR A C 1
ATOM 823 O O . TYR A 1 93 ? -13.965 1.764 14.816 1.00 92.19 93 TYR A O 1
ATOM 831 N N . LEU A 1 94 ? -13.281 0.272 13.284 1.00 91.56 94 LEU A N 1
ATOM 832 C CA . LEU A 1 94 ? -14.359 -0.697 13.520 1.00 91.56 94 LEU A CA 1
ATOM 833 C C . LEU A 1 94 ? -13.945 -1.822 14.477 1.00 91.56 94 LEU A C 1
ATOM 835 O O . LEU A 1 94 ? -14.792 -2.615 14.873 1.00 91.56 94 LEU A O 1
ATOM 839 N N . LYS A 1 95 ? -12.655 -1.896 14.828 1.00 93.25 95 LYS A N 1
ATOM 840 C CA . LYS A 1 95 ? -12.049 -2.922 15.688 1.00 93.25 95 LYS A CA 1
ATOM 841 C C . LYS A 1 95 ? -12.313 -4.361 15.221 1.00 93.25 95 LYS A C 1
ATOM 843 O O . LYS A 1 95 ? -12.404 -5.281 16.025 1.00 93.25 95 LYS A O 1
ATOM 848 N N . ARG A 1 96 ? -12.434 -4.574 13.908 1.00 94.06 96 ARG A N 1
ATOM 849 C CA . ARG A 1 96 ? -12.707 -5.888 13.299 1.00 94.06 96 ARG A CA 1
ATOM 850 C C . ARG A 1 96 ? -12.042 -6.026 11.932 1.00 94.06 96 ARG A C 1
ATOM 852 O O . ARG A 1 96 ? -11.611 -5.032 11.345 1.00 94.06 96 ARG A O 1
ATOM 859 N N . ARG A 1 97 ? -11.952 -7.257 11.415 1.00 94.75 97 ARG A N 1
ATOM 860 C CA . ARG A 1 97 ? -11.514 -7.515 10.032 1.00 94.75 97 ARG A CA 1
ATOM 861 C C . ARG A 1 97 ? -12.640 -7.186 9.061 1.00 94.75 97 ARG A C 1
ATOM 863 O O . ARG A 1 97 ? -13.764 -7.628 9.255 1.00 94.75 97 ARG A O 1
ATOM 870 N N . THR A 1 98 ? -12.313 -6.419 8.032 1.00 95.94 98 THR A N 1
ATOM 871 C CA . THR A 1 98 ? -13.268 -5.922 7.043 1.00 95.94 98 THR A CA 1
ATOM 872 C C . THR A 1 98 ? -12.698 -6.031 5.638 1.00 95.94 98 THR A C 1
ATOM 874 O O . THR A 1 98 ? -11.479 -6.145 5.438 1.00 95.94 98 THR A O 1
ATOM 877 N N . LEU A 1 99 ? -13.584 -5.981 4.648 1.00 95.94 99 LEU A N 1
ATOM 878 C CA . LEU A 1 99 ? -13.184 -5.988 3.246 1.00 95.94 99 LEU A CA 1
ATOM 879 C C . LEU A 1 99 ? -12.515 -4.653 2.870 1.00 95.94 99 LEU A C 1
ATOM 881 O O . LEU A 1 99 ? -13.084 -3.575 3.076 1.00 95.94 99 LEU A O 1
ATOM 885 N N . HIS A 1 100 ? -11.307 -4.732 2.310 1.00 96.69 100 HIS A N 1
ATOM 886 C CA . HIS A 1 100 ? -10.600 -3.598 1.723 1.00 96.69 100 HIS A CA 1
ATOM 887 C C . HIS A 1 100 ? -10.439 -3.799 0.221 1.00 96.69 100 HIS A C 1
ATOM 889 O O . HIS A 1 100 ? -10.006 -4.863 -0.224 1.00 96.69 100 HIS A O 1
ATOM 895 N N . VAL A 1 101 ? -10.767 -2.765 -0.549 1.00 95.44 101 VAL A N 1
ATOM 896 C CA . VAL A 1 101 ? -10.752 -2.782 -2.013 1.00 95.44 101 VAL A CA 1
ATOM 897 C C . VAL A 1 101 ? -9.764 -1.744 -2.525 1.00 95.44 101 VAL A C 1
ATOM 899 O O . VAL A 1 101 ? -9.627 -0.661 -1.960 1.00 95.44 101 VAL A O 1
ATOM 902 N N . GLU A 1 102 ? -9.062 -2.087 -3.599 1.00 95.94 102 GLU A N 1
ATOM 903 C CA . GLU A 1 102 ? -8.164 -1.180 -4.308 1.00 95.94 102 GLU A CA 1
ATOM 904 C C . GLU A 1 102 ? -8.884 0.060 -4.858 1.00 95.94 102 GLU A C 1
ATOM 906 O O . GLU A 1 102 ? -9.878 -0.048 -5.587 1.00 95.94 102 GLU A O 1
ATOM 911 N N . ILE A 1 103 ? -8.326 1.233 -4.552 1.00 90.31 103 ILE A N 1
ATOM 912 C CA . ILE A 1 103 ? -8.699 2.515 -5.158 1.00 90.31 103 ILE A CA 1
ATOM 913 C C . ILE A 1 103 ? -7.729 2.833 -6.304 1.00 90.31 103 ILE A C 1
ATOM 915 O O . ILE A 1 103 ? -6.560 2.444 -6.260 1.00 90.31 103 ILE A O 1
ATOM 919 N N . LYS A 1 104 ? -8.233 3.521 -7.334 1.00 77.81 104 LYS A N 1
ATOM 920 C CA . LYS A 1 104 ? -7.437 4.021 -8.459 1.00 77.81 104 LYS A CA 1
ATOM 921 C C . LYS A 1 104 ? -6.719 5.318 -8.106 1.00 77.81 104 LYS A C 1
ATOM 923 O O . LYS A 1 104 ? -7.370 6.172 -7.471 1.00 77.81 104 LYS A O 1
#

pLDDT: mean 77.44, std 19.02, range [32.72, 96.69]

InterPro domains:
  IPR001705 Large ribosomal subunit protein bL33 [MF_00294] (46-104)
  IPR001705 Large ribosomal subunit protein bL33 [PF00471] (54-104)
  IPR001705 Large ribosomal subunit protein bL33 [PTHR43168] (45-104)
  IPR001705 Large ribosomal subunit protein bL33 [TIGR01023] (47-104)
  IPR011332 Zinc-binding ribosomal protein [SSF57829] (47-104)
  IPR038584 Large ribosomal subunit protein bL33 superfamily [G3DSA:2.20.28.120] (46-104)

Secondary structure (DSSP, 8-state):
------------------S-SHHHHHHHHHHHHHHHHHHHHHHHHHHHTT-EEEEEEEEHHHHHTTSPPPEEEEEEETTT--SPPEEEEEETTTTEEEEEEEE-

Radius of gyration: 37.56 Å; chains: 1; bounding box: 117×21×54 Å

Organism: NCBI:txid1036723

Sequence (104 aa):
MFFYSHGYFLYINSPNYIFFPFLSIFFFFFFFFFFFYLITLTLLYAKKKRNRKVVILECTEARKLGKQPSRYVTEKNKNNTPKKLQLYKYNKYLKRRTLHVEIK